Protein AF-A0A256HBD2-F1 (afdb_monomer_lite)

Sequence (92 aa):
MWLPDVAHQLTVWDRDDVDTRERLRIYNALYHDHVPPLREADLVAYHQPDDEVELGPAAEAVEPVISDRLASEIDDLLTAERTDTDVADPVD

Foldseek 3Di:
DALLVVLVVVQVVVDVDDDPVSSVVSSVCCVPPNVVVCVVVQQWDADVVRNDIDGGPCVVVCVVVVVVVVVVVVVVVVVVVVVVVVVPDDDD

Secondary structure (DSSP, 8-state):
-BHHHHHHHHHHHH-SS--HHHHHHHHHHIIIIIHHHHHHTTSEEEETTTTEEEE-TTHHHHHHHHHHHHHHHHHHHHHHHHHHHTT-----

Structure (mmCIF, N/CA/C/O backbone):
data_AF-A0A256HBD2-F1
#
_entry.id   AF-A0A256HBD2-F1
#
loop_
_atom_site.group_PDB
_atom_site.id
_atom_site.type_symbol
_atom_site.label_atom_id
_atom_site.label_alt_id
_atom_site.label_comp_id
_atom_site.label_asym_id
_atom_site.label_entity_id
_atom_site.label_seq_id
_atom_site.pdbx_PDB_ins_code
_atom_site.Cartn_x
_atom_site.Cartn_y
_atom_site.Cartn_z
_atom_site.occupancy
_atom_site.B_iso_or_equiv
_atom_site.auth_seq_id
_atom_site.auth_comp_id
_atom_site.auth_asym_id
_atom_site.auth_atom_id
_atom_site.pdbx_PDB_model_num
ATOM 1 N N . MET A 1 1 ? 4.569 3.281 8.693 1.00 78.62 1 MET A N 1
ATOM 2 C CA . MET A 1 1 ? 5.267 3.902 7.523 1.00 78.62 1 MET A CA 1
ATOM 3 C C . MET A 1 1 ? 4.365 5.003 6.986 1.00 78.62 1 MET A C 1
ATOM 5 O O . MET A 1 1 ? 3.160 4.792 6.979 1.00 78.62 1 MET A O 1
ATOM 9 N N . TRP A 1 2 ? 4.875 6.165 6.564 1.00 87.56 2 TRP A N 1
ATOM 10 C CA . TRP A 1 2 ? 3.999 7.275 6.153 1.00 87.56 2 TRP A CA 1
ATOM 11 C C . TRP A 1 2 ? 3.575 7.181 4.681 1.00 87.56 2 TRP A C 1
ATOM 13 O O . TRP A 1 2 ? 4.373 6.830 3.810 1.00 87.56 2 TRP A O 1
ATOM 23 N N . LEU A 1 3 ? 2.323 7.533 4.381 1.00 84.00 3 LEU A N 1
ATOM 24 C CA . LEU A 1 3 ? 1.758 7.479 3.028 1.00 84.00 3 LEU A CA 1
ATOM 25 C C . LEU A 1 3 ? 2.532 8.331 1.993 1.00 84.00 3 LEU A C 1
ATOM 27 O O . LEU A 1 3 ? 2.723 7.862 0.867 1.00 84.00 3 LEU A O 1
ATOM 31 N N . PRO A 1 4 ? 3.044 9.537 2.325 1.00 83.56 4 PRO A N 1
ATOM 32 C CA . PRO A 1 4 ? 3.916 10.294 1.426 1.00 83.56 4 PRO A CA 1
ATOM 33 C C . PRO A 1 4 ? 5.227 9.576 1.084 1.00 83.56 4 PRO A C 1
ATOM 35 O O . PRO A 1 4 ? 5.711 9.707 -0.042 1.00 83.56 4 PRO A O 1
ATOM 38 N N . ASP A 1 5 ? 5.784 8.800 2.017 1.00 83.38 5 ASP A N 1
ATOM 39 C CA . ASP A 1 5 ? 7.008 8.029 1.780 1.00 83.38 5 ASP A CA 1
ATOM 40 C C . ASP A 1 5 ? 6.732 6.859 0.834 1.00 83.38 5 ASP A C 1
ATOM 42 O O . ASP A 1 5 ? 7.515 6.612 -0.084 1.00 83.38 5 ASP A O 1
ATOM 46 N N . VAL A 1 6 ? 5.578 6.196 0.987 1.00 80.56 6 VAL A N 1
ATOM 47 C CA . VAL A 1 6 ? 5.104 5.169 0.044 1.00 80.56 6 VAL A CA 1
ATOM 48 C C . VAL A 1 6 ? 4.929 5.772 -1.351 1.00 80.56 6 VAL A C 1
ATOM 50 O O . VAL A 1 6 ? 5.442 5.231 -2.330 1.00 80.56 6 VAL A O 1
ATOM 53 N N . ALA A 1 7 ? 4.276 6.934 -1.455 1.00 81.44 7 ALA A N 1
ATOM 54 C CA . ALA A 1 7 ? 4.111 7.634 -2.728 1.00 81.44 7 ALA A CA 1
ATOM 55 C C . ALA A 1 7 ? 5.460 7.993 -3.373 1.00 81.44 7 ALA A C 1
ATOM 57 O O . ALA A 1 7 ? 5.616 7.901 -4.591 1.00 81.44 7 ALA A O 1
ATOM 58 N N . HIS A 1 8 ? 6.447 8.385 -2.564 1.00 80.88 8 HIS A N 1
ATOM 59 C CA . HIS A 1 8 ? 7.788 8.672 -3.051 1.00 80.88 8 HIS A CA 1
ATOM 60 C C . HIS A 1 8 ? 8.513 7.414 -3.552 1.00 80.88 8 H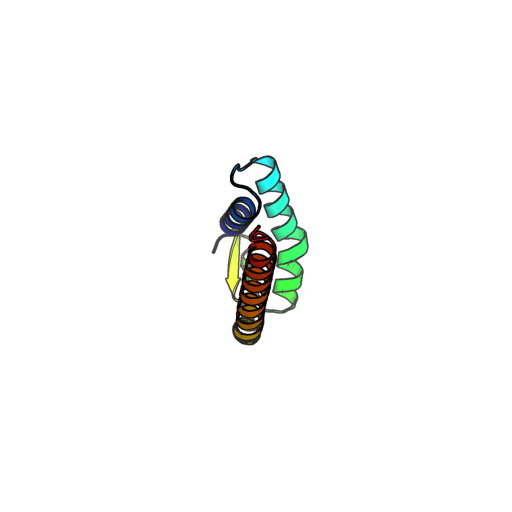IS A C 1
ATOM 62 O O . HIS A 1 8 ? 9.097 7.453 -4.635 1.00 80.88 8 HIS A O 1
ATOM 68 N N . GLN A 1 9 ? 8.442 6.292 -2.835 1.00 80.19 9 GLN A N 1
ATOM 69 C CA . GLN A 1 9 ? 9.047 5.037 -3.299 1.00 80.19 9 GLN A CA 1
ATOM 70 C C . GLN A 1 9 ? 8.440 4.567 -4.624 1.00 80.19 9 GLN A C 1
ATOM 72 O O . GLN A 1 9 ? 9.180 4.215 -5.540 1.00 80.19 9 GLN A O 1
ATOM 77 N N . LEU A 1 10 ? 7.116 4.667 -4.775 1.00 79.56 10 LEU A N 1
ATOM 78 C CA . LEU A 1 10 ? 6.447 4.333 -6.035 1.00 79.56 10 LEU A CA 1
ATOM 79 C C . LEU A 1 10 ? 6.893 5.233 -7.196 1.00 79.56 10 LEU A C 1
ATOM 81 O O . LEU A 1 10 ? 7.073 4.736 -8.302 1.00 79.56 10 LEU A O 1
ATOM 85 N N . THR A 1 11 ? 7.132 6.532 -6.962 1.00 76.19 11 THR A N 1
ATOM 86 C CA . THR A 1 11 ? 7.691 7.400 -8.019 1.00 76.19 11 THR A CA 1
ATOM 87 C C . THR A 1 11 ? 9.091 6.983 -8.455 1.00 76.19 11 THR A C 1
ATOM 89 O O . THR A 1 11 ? 9.386 7.049 -9.642 1.00 76.19 11 THR A O 1
ATOM 92 N N . VAL A 1 12 ? 9.935 6.543 -7.514 1.00 76.25 12 VAL A N 1
ATOM 93 C CA . VAL A 1 12 ? 11.308 6.100 -7.807 1.00 76.25 12 VAL A CA 1
ATOM 94 C C . VAL A 1 12 ? 11.306 4.804 -8.618 1.00 76.25 12 VAL A C 1
ATOM 96 O O . VAL A 1 12 ? 12.157 4.623 -9.481 1.00 76.25 12 VAL A O 1
ATOM 99 N N . TRP A 1 13 ? 10.349 3.908 -8.367 1.00 69.44 13 TRP A N 1
ATOM 100 C CA . TRP A 1 13 ? 10.204 2.677 -9.148 1.00 69.44 13 TRP A CA 1
ATOM 101 C C . TRP A 1 13 ? 9.672 2.909 -10.566 1.00 69.44 13 TRP A C 1
ATOM 103 O O . TRP A 1 13 ? 9.968 2.106 -11.445 1.00 69.44 13 TRP A O 1
ATOM 113 N N . ASP A 1 14 ? 8.918 3.988 -10.803 1.00 66.19 14 ASP A N 1
ATOM 114 C CA . ASP A 1 14 ? 8.389 4.313 -12.133 1.00 66.19 14 ASP A CA 1
ATOM 115 C C . ASP A 1 14 ? 9.417 5.052 -13.010 1.00 66.19 14 ASP A C 1
ATOM 117 O O . ASP A 1 14 ? 9.540 4.747 -14.199 1.00 66.19 14 ASP A O 1
ATOM 121 N N . ARG A 1 15 ? 10.174 6.018 -12.453 1.00 67.50 15 ARG A N 1
ATOM 122 C CA . ARG A 1 15 ? 11.188 6.808 -13.186 1.00 67.50 15 ARG A CA 1
ATOM 123 C C . ARG A 1 15 ? 12.310 7.340 -12.286 1.00 67.50 15 ARG A C 1
ATOM 125 O O . ARG A 1 15 ? 12.081 7.709 -11.140 1.00 67.50 15 ARG A O 1
ATOM 132 N N . ASP A 1 16 ? 13.497 7.521 -12.874 1.00 63.41 16 ASP A N 1
ATOM 133 C CA . ASP A 1 16 ? 14.659 8.147 -12.216 1.00 63.41 16 ASP A CA 1
ATOM 134 C C . ASP A 1 16 ? 14.476 9.650 -11.901 1.00 63.41 16 ASP A C 1
ATOM 136 O O . ASP A 1 16 ? 15.197 10.195 -11.065 1.00 63.41 16 ASP A O 1
ATOM 140 N N . ASP A 1 17 ? 13.526 10.338 -12.552 1.00 64.94 17 ASP A N 1
ATOM 141 C CA . ASP A 1 17 ? 13.317 11.787 -12.411 1.00 64.94 17 ASP A CA 1
ATOM 142 C C . ASP A 1 17 ? 11.934 12.096 -11.811 1.00 64.94 17 ASP A C 1
ATOM 144 O O . ASP A 1 17 ? 10.886 11.762 -12.375 1.00 64.94 17 ASP A O 1
ATOM 148 N N . VAL A 1 18 ? 11.923 12.719 -10.630 1.00 62.59 18 VAL A N 1
ATOM 149 C CA . VAL A 1 18 ? 10.724 12.859 -9.790 1.00 62.59 18 VAL A CA 1
ATOM 150 C C . VAL A 1 18 ? 10.025 14.195 -10.068 1.00 62.59 18 VAL A C 1
ATOM 152 O O . VAL A 1 18 ? 10.342 15.217 -9.452 1.00 62.59 18 VAL A O 1
ATOM 155 N N . ASP A 1 19 ? 9.014 14.207 -10.946 1.00 78.31 19 ASP A N 1
ATOM 156 C CA . ASP A 1 19 ? 8.100 15.357 -11.045 1.00 78.31 19 ASP A CA 1
ATOM 157 C C . ASP A 1 19 ? 7.214 15.425 -9.788 1.00 78.31 19 ASP A C 1
ATOM 159 O O . ASP A 1 19 ? 6.490 14.491 -9.434 1.00 78.31 19 ASP A O 1
ATOM 163 N N . THR A 1 20 ? 7.227 16.579 -9.118 1.00 79.19 20 THR A N 1
ATOM 164 C CA . THR A 1 20 ? 6.400 16.840 -7.930 1.00 79.19 20 THR A CA 1
ATOM 165 C C . THR A 1 20 ? 4.907 16.660 -8.221 1.00 79.19 20 THR A C 1
ATOM 167 O O . THR A 1 20 ? 4.157 16.255 -7.329 1.00 79.19 20 THR A O 1
ATOM 170 N N . ARG A 1 21 ? 4.458 16.921 -9.459 1.00 83.25 21 ARG A N 1
ATOM 171 C CA . ARG A 1 21 ? 3.058 16.681 -9.849 1.00 83.25 21 ARG A CA 1
ATOM 172 C C . ARG A 1 21 ? 2.719 15.197 -9.917 1.00 83.25 21 ARG A C 1
ATOM 174 O O . ARG A 1 21 ? 1.626 14.824 -9.502 1.00 83.25 21 ARG A O 1
ATOM 181 N N . GLU A 1 22 ? 3.636 14.373 -10.408 1.00 81.50 22 GLU A N 1
ATOM 182 C CA . GLU A 1 22 ? 3.445 12.924 -10.501 1.00 81.50 22 GLU A CA 1
ATOM 183 C C . GLU A 1 22 ? 3.366 12.304 -9.102 1.00 81.50 22 GLU A C 1
ATOM 185 O O . GLU A 1 22 ? 2.430 11.566 -8.796 1.00 81.50 22 GLU A O 1
ATOM 190 N N . ARG A 1 23 ? 4.257 12.723 -8.194 1.00 81.62 23 ARG A N 1
ATOM 191 C CA . ARG A 1 23 ? 4.218 12.296 -6.787 1.00 81.62 23 ARG A CA 1
ATOM 192 C C . ARG A 1 23 ? 2.891 12.636 -6.109 1.00 81.62 23 ARG A C 1
ATOM 194 O O . ARG A 1 23 ? 2.342 11.816 -5.379 1.00 81.62 23 ARG A O 1
ATOM 201 N N . LEU A 1 24 ? 2.349 13.827 -6.372 1.00 85.25 24 LEU A N 1
ATOM 202 C CA . LEU A 1 24 ? 1.048 14.232 -5.838 1.00 85.25 24 LEU A CA 1
ATOM 203 C C . LEU A 1 24 ? -0.110 13.416 -6.434 1.00 85.25 24 LEU A C 1
ATOM 205 O O . LEU A 1 24 ? -1.082 13.138 -5.730 1.00 85.25 24 LEU A O 1
ATOM 209 N N . ARG A 1 25 ? -0.029 13.025 -7.712 1.00 86.81 25 ARG A N 1
ATOM 210 C CA . ARG A 1 25 ? -1.024 12.131 -8.328 1.00 86.81 25 ARG A CA 1
ATOM 211 C C . ARG A 1 25 ? -1.009 10.757 -7.673 1.00 86.81 25 ARG A C 1
ATOM 213 O O . ARG A 1 25 ? -2.070 10.281 -7.288 1.00 86.81 25 ARG A O 1
ATOM 220 N N . ILE A 1 26 ? 0.174 10.170 -7.497 1.00 85.75 26 ILE A N 1
ATOM 221 C CA . ILE A 1 26 ? 0.333 8.863 -6.846 1.00 85.75 26 ILE A CA 1
ATOM 222 C C . ILE A 1 26 ? -0.164 8.915 -5.404 1.00 85.75 26 ILE A C 1
ATOM 224 O O . ILE A 1 26 ? -0.918 8.041 -4.996 1.00 85.75 26 ILE A O 1
ATOM 228 N N . TYR A 1 27 ? 0.174 9.964 -4.651 1.00 87.06 27 TYR A N 1
ATOM 229 C CA . TYR A 1 27 ? -0.353 10.148 -3.298 1.00 87.06 27 TYR A CA 1
ATOM 230 C C . TYR A 1 27 ? -1.892 10.187 -3.274 1.00 87.06 27 TYR A C 1
ATOM 232 O O . TYR A 1 27 ? -2.509 9.499 -2.466 1.00 87.06 27 TYR A O 1
ATOM 240 N N . ASN A 1 28 ? -2.525 10.939 -4.185 1.00 87.56 28 ASN A N 1
ATOM 241 C CA . ASN A 1 28 ? -3.988 10.989 -4.260 1.00 87.56 28 ASN A CA 1
ATOM 242 C C . ASN A 1 28 ? -4.598 9.633 -4.632 1.00 87.56 28 ASN A C 1
ATOM 244 O O . ASN A 1 28 ? -5.582 9.238 -4.017 1.00 87.56 28 ASN A O 1
ATOM 248 N N . ALA A 1 29 ? -4.016 8.919 -5.599 1.00 88.69 29 ALA A N 1
ATOM 249 C CA . ALA A 1 29 ? -4.477 7.584 -5.980 1.00 88.69 29 ALA A CA 1
ATOM 250 C C . ALA A 1 29 ? -4.327 6.590 -4.818 1.00 88.69 29 ALA A C 1
ATOM 252 O O . ALA A 1 29 ? -5.246 5.838 -4.511 1.00 88.69 29 ALA A O 1
ATOM 253 N N . LEU A 1 30 ? -3.203 6.631 -4.097 1.00 87.06 30 LEU A N 1
ATOM 254 C CA . LEU A 1 30 ? -3.012 5.823 -2.896 1.00 87.06 30 LEU A CA 1
ATOM 255 C C . LEU A 1 30 ? -4.104 6.095 -1.863 1.00 87.06 30 LEU A C 1
ATOM 257 O O . LEU A 1 30 ? -4.752 5.160 -1.397 1.00 87.06 30 LEU A O 1
ATOM 261 N N . TYR A 1 31 ? -4.336 7.364 -1.542 1.00 88.12 31 TYR A N 1
ATOM 262 C CA . TYR A 1 31 ? -5.303 7.761 -0.527 1.00 88.12 31 TYR A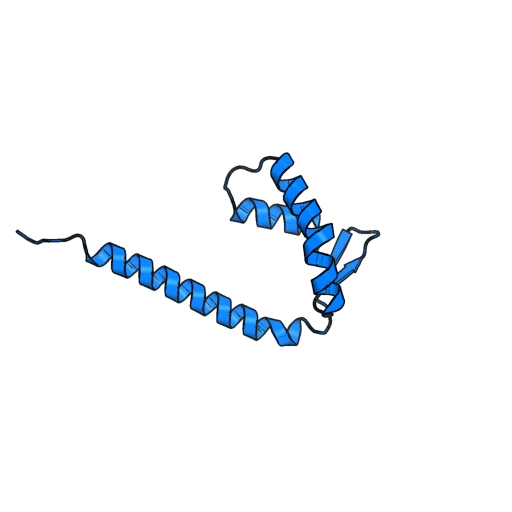 CA 1
ATOM 263 C C . TYR A 1 31 ? -6.755 7.434 -0.918 1.00 88.12 31 TYR A C 1
ATOM 265 O O . TYR A 1 31 ? -7.527 6.963 -0.082 1.00 88.12 31 TYR A O 1
ATOM 273 N N . HIS A 1 32 ? -7.141 7.677 -2.173 1.00 88.00 32 HIS A N 1
ATOM 274 C CA . HIS A 1 32 ? -8.531 7.546 -2.616 1.00 88.00 32 HIS A CA 1
ATOM 275 C C . HIS A 1 32 ? -8.888 6.167 -3.166 1.00 88.00 32 HIS A C 1
ATOM 277 O O . HIS A 1 32 ? -10.007 5.709 -2.937 1.00 88.00 32 HIS A O 1
ATOM 283 N N . ASP A 1 33 ? -7.960 5.508 -3.856 1.00 90.25 33 ASP A N 1
ATOM 284 C CA . ASP A 1 33 ? -8.270 4.323 -4.656 1.00 90.25 33 ASP A CA 1
ATOM 285 C C . ASP A 1 33 ? -7.690 3.041 -4.047 1.00 90.25 33 ASP A C 1
ATOM 287 O O . ASP A 1 33 ? -8.290 1.975 -4.179 1.00 90.25 33 ASP A O 1
ATOM 291 N N . HIS A 1 34 ? -6.545 3.120 -3.358 1.00 87.56 34 HIS A N 1
ATOM 292 C CA . HIS A 1 34 ? -5.816 1.925 -2.912 1.00 87.56 34 HIS A CA 1
ATOM 293 C C . HIS A 1 34 ? -5.907 1.656 -1.407 1.00 87.56 34 HIS A C 1
ATOM 295 O O . HIS A 1 34 ? -6.134 0.516 -1.004 1.00 87.56 34 HIS A O 1
ATOM 301 N N . VAL A 1 35 ? -5.785 2.676 -0.556 1.00 90.62 35 VAL A N 1
ATOM 302 C CA . VAL A 1 35 ? -5.897 2.514 0.903 1.00 90.62 35 VAL A CA 1
ATOM 303 C C . VAL A 1 35 ? -7.291 2.029 1.329 1.00 90.62 35 VAL A C 1
ATOM 305 O O . VAL A 1 35 ? -7.353 1.112 2.151 1.00 90.62 35 VAL A O 1
ATOM 308 N N . PRO A 1 36 ? -8.416 2.550 0.794 1.00 92.62 36 PRO A N 1
ATOM 309 C CA . PRO A 1 36 ? -9.741 2.106 1.220 1.00 92.62 36 PRO A CA 1
ATOM 310 C C . PRO A 1 36 ? -9.999 0.598 1.049 1.00 92.62 36 PRO A C 1
ATOM 312 O O . PRO A 1 36 ? -10.359 -0.024 2.050 1.00 92.62 36 PRO A O 1
ATOM 315 N N . PRO A 1 37 ? -9.768 -0.031 -0.124 1.00 92.69 37 PRO A N 1
ATOM 316 C CA . PRO A 1 37 ? -9.997 -1.469 -0.276 1.00 92.69 37 PRO A CA 1
ATOM 317 C C . PRO A 1 37 ? -9.010 -2.324 0.531 1.00 92.69 37 PRO A C 1
ATOM 319 O O . PRO A 1 37 ? -9.400 -3.362 1.061 1.00 92.69 37 PRO A O 1
ATOM 322 N N . LEU A 1 38 ? -7.751 -1.893 0.688 1.00 90.19 38 LEU A N 1
ATOM 323 C CA . LEU A 1 38 ? -6.782 -2.605 1.533 1.00 90.19 38 LEU A CA 1
ATOM 324 C C . LEU A 1 38 ? -7.198 -2.585 3.010 1.00 90.19 38 LEU A C 1
ATOM 326 O O . LEU A 1 38 ? -7.018 -3.574 3.722 1.00 90.19 38 LEU A O 1
ATOM 330 N N . ARG A 1 39 ? -7.786 -1.475 3.465 1.00 92.00 39 ARG A N 1
ATOM 331 C CA . ARG A 1 39 ? -8.343 -1.349 4.815 1.00 92.00 39 ARG A CA 1
ATOM 332 C C . ARG A 1 39 ? -9.598 -2.201 4.988 1.00 92.00 39 ARG A C 1
ATOM 334 O O . ARG A 1 39 ? -9.768 -2.817 6.030 1.00 92.00 39 ARG A O 1
ATOM 341 N N . GLU A 1 40 ? -10.476 -2.247 3.986 1.00 91.88 40 GLU A N 1
ATOM 342 C CA . GLU A 1 40 ? -11.670 -3.108 4.004 1.00 91.88 40 GLU A CA 1
ATOM 343 C C . GLU A 1 40 ? -11.325 -4.601 4.078 1.00 91.88 40 GLU A C 1
ATOM 345 O O . GLU A 1 40 ? -12.094 -5.376 4.641 1.00 91.88 40 GLU A O 1
ATOM 350 N N . ALA A 1 41 ? -10.167 -4.995 3.546 1.00 92.31 41 ALA A N 1
ATOM 351 C CA . ALA A 1 41 ? -9.646 -6.356 3.614 1.00 92.31 41 ALA A CA 1
ATOM 352 C C . ALA A 1 41 ? -8.800 -6.649 4.874 1.00 92.31 41 ALA A C 1
ATOM 354 O O . ALA A 1 41 ? -8.184 -7.711 4.943 1.00 92.31 41 ALA A O 1
ATOM 355 N N . ASP A 1 42 ? -8.725 -5.723 5.840 1.00 91.88 42 ASP A N 1
ATOM 356 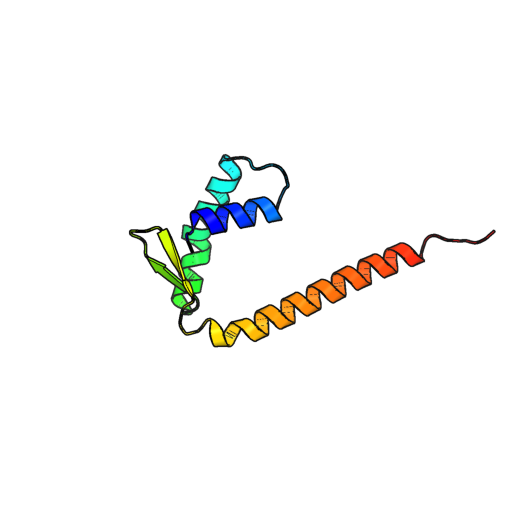C CA . ASP A 1 42 ? -7.872 -5.811 7.041 1.00 91.88 42 ASP A CA 1
ATOM 357 C C . ASP A 1 42 ? -6.372 -6.035 6.738 1.00 91.88 42 ASP A C 1
ATOM 359 O O . ASP A 1 42 ? -5.614 -6.541 7.573 1.00 91.88 42 ASP A O 1
ATOM 363 N N . LEU A 1 43 ? -5.922 -5.645 5.539 1.00 91.44 43 LEU A N 1
ATOM 364 C CA . LEU A 1 43 ? -4.521 -5.745 5.116 1.00 91.44 43 LEU A CA 1
ATOM 365 C C . LEU A 1 43 ? -3.695 -4.555 5.595 1.00 91.44 43 LEU A C 1
ATOM 367 O O . LEU A 1 43 ? -2.498 -4.698 5.833 1.00 91.44 43 LEU A O 1
ATOM 371 N N . VAL A 1 44 ? -4.321 -3.387 5.753 1.00 91.88 44 VAL A N 1
ATOM 372 C CA . VAL A 1 44 ? -3.672 -2.182 6.281 1.00 91.88 44 VAL A CA 1
ATOM 373 C C . VAL A 1 44 ? -4.558 -1.471 7.298 1.00 91.88 44 VAL A C 1
ATOM 375 O O . VAL A 1 44 ? -5.780 -1.418 7.152 1.00 91.88 44 VAL A O 1
ATOM 378 N N . ALA A 1 45 ? -3.932 -0.866 8.299 1.00 91.31 45 ALA A N 1
ATOM 379 C CA . ALA A 1 45 ? -4.542 0.132 9.161 1.00 91.31 45 ALA A CA 1
ATOM 380 C C . ALA A 1 45 ? -4.057 1.518 8.722 1.00 91.31 45 ALA A C 1
ATOM 382 O O . ALA A 1 45 ? -2.859 1.746 8.577 1.00 91.31 45 ALA A O 1
ATOM 383 N N . TYR A 1 46 ? -4.994 2.437 8.482 1.00 88.88 46 TYR A N 1
ATOM 384 C CA . TYR A 1 46 ? -4.677 3.809 8.093 1.00 88.88 46 TYR A CA 1
ATOM 385 C C . TYR A 1 46 ? -5.070 4.792 9.198 1.00 88.88 46 TYR A C 1
ATOM 387 O O . TYR A 1 46 ? -6.246 4.902 9.565 1.00 88.88 46 TYR A O 1
ATOM 395 N N . HIS A 1 47 ? -4.077 5.518 9.703 1.00 87.44 47 HIS A N 1
ATOM 396 C CA . HIS A 1 47 ? -4.199 6.543 10.729 1.00 87.44 47 HIS A CA 1
ATOM 397 C C . HIS A 1 47 ? -4.210 7.927 10.077 1.00 87.44 47 HIS A C 1
ATOM 399 O O . HIS A 1 47 ? -3.190 8.598 9.954 1.00 87.44 47 HIS A O 1
ATOM 405 N N . GLN A 1 48 ? -5.407 8.363 9.684 1.00 81.62 48 GLN A N 1
ATOM 406 C CA . GLN A 1 48 ? -5.638 9.636 8.994 1.00 81.62 48 GLN A CA 1
ATOM 407 C C . GLN A 1 48 ? -5.034 10.890 9.668 1.00 81.62 48 GLN A C 1
ATOM 409 O O . GLN A 1 48 ? -4.595 11.772 8.936 1.00 81.62 48 GLN A O 1
ATOM 414 N N . PRO A 1 49 ? -4.997 11.029 11.011 1.00 83.00 49 PRO A N 1
ATOM 415 C CA . PRO A 1 49 ? -4.405 12.213 11.643 1.00 83.00 49 PRO A CA 1
ATOM 416 C C . PRO A 1 49 ? -2.912 12.396 11.349 1.00 83.00 49 PRO A C 1
ATOM 418 O O . PRO A 1 49 ? -2.453 13.533 11.274 1.00 83.00 49 PRO A O 1
ATOM 421 N N . ASP A 1 50 ? -2.189 11.289 11.168 1.00 83.69 50 ASP A N 1
ATOM 422 C CA . ASP A 1 50 ? -0.728 11.254 11.060 1.00 83.69 50 ASP A CA 1
ATOM 423 C C . ASP A 1 50 ? -0.251 10.757 9.681 1.00 83.69 50 ASP A C 1
ATOM 425 O O . ASP A 1 50 ? 0.946 10.598 9.455 1.00 83.69 50 ASP A O 1
ATOM 429 N N . ASP A 1 51 ? -1.182 10.507 8.750 1.00 85.19 51 ASP A N 1
ATOM 430 C CA . ASP A 1 51 ? -0.922 9.905 7.434 1.00 85.19 51 ASP A CA 1
ATOM 431 C C . ASP A 1 51 ? -0.127 8.589 7.499 1.00 85.19 51 ASP A C 1
ATOM 433 O O . ASP A 1 51 ? 0.593 8.205 6.570 1.00 85.19 51 ASP A O 1
ATOM 437 N N . GLU A 1 52 ? -0.277 7.867 8.605 1.00 89.81 52 GLU A N 1
ATOM 438 C CA . GLU A 1 52 ? 0.453 6.637 8.854 1.00 89.81 52 GLU A CA 1
ATOM 439 C C . GLU A 1 52 ? -0.319 5.415 8.354 1.00 89.81 52 GLU A C 1
ATOM 441 O O . GLU A 1 52 ? -1.524 5.267 8.568 1.00 89.81 52 GLU A O 1
ATOM 446 N N . VAL A 1 53 ? 0.404 4.529 7.673 1.00 88.38 53 VAL A N 1
ATOM 447 C CA . VAL A 1 53 ? -0.061 3.215 7.241 1.00 88.38 53 VAL A CA 1
ATOM 448 C C . VAL A 1 53 ? 0.720 2.148 8.001 1.00 88.38 53 VAL A C 1
ATOM 450 O O . VAL A 1 53 ? 1.960 2.130 7.998 1.00 88.38 53 VAL A O 1
ATOM 453 N N . GLU A 1 54 ? -0.020 1.237 8.617 1.00 91.38 54 GLU A N 1
ATOM 454 C CA . GLU A 1 54 ? 0.492 0.046 9.285 1.00 91.38 54 GLU A CA 1
ATOM 455 C C . GLU A 1 54 ? -0.092 -1.213 8.643 1.00 91.38 54 GLU A C 1
ATOM 457 O O . GLU A 1 54 ? -1.150 -1.172 8.012 1.00 91.38 54 GLU A O 1
ATOM 462 N N . LEU A 1 55 ? 0.595 -2.346 8.798 1.00 90.81 55 LEU A N 1
ATOM 463 C CA . LEU A 1 55 ? 0.061 -3.628 8.350 1.00 90.81 55 LEU A CA 1
ATOM 464 C C . LEU A 1 55 ? -1.083 -4.056 9.267 1.00 90.81 55 LEU A C 1
ATOM 466 O O . LEU A 1 55 ? -0.981 -4.005 10.492 1.00 90.81 55 LEU A O 1
ATOM 470 N N . GLY A 1 56 ? -2.177 -4.479 8.649 1.00 91.00 56 GLY A N 1
ATOM 471 C CA . GLY A 1 56 ? -3.318 -5.043 9.345 1.00 91.00 56 GLY A CA 1
ATOM 472 C C . GLY A 1 56 ? -3.113 -6.527 9.675 1.00 91.00 56 GLY A C 1
ATOM 473 O O . GLY A 1 56 ? -2.191 -7.171 9.171 1.00 91.00 56 GLY A O 1
ATOM 474 N N . PRO A 1 57 ? -3.987 -7.107 10.508 1.00 89.94 57 PRO A N 1
ATOM 475 C CA . PRO A 1 57 ? -3.864 -8.490 10.966 1.00 89.94 57 PRO A CA 1
ATOM 476 C C . PRO A 1 57 ? -3.992 -9.526 9.840 1.00 89.94 57 PRO A C 1
ATOM 478 O O . PRO A 1 57 ? -3.512 -10.646 9.995 1.00 89.94 57 PRO A O 1
ATOM 481 N N . ALA A 1 58 ? -4.619 -9.183 8.708 1.00 89.31 58 ALA A N 1
ATOM 482 C CA . ALA A 1 58 ? -4.710 -10.084 7.560 1.00 89.31 58 ALA A CA 1
ATOM 483 C C . ALA A 1 58 ? -3.446 -10.069 6.679 1.00 89.31 58 ALA A C 1
ATOM 485 O O . ALA A 1 58 ? -3.307 -10.930 5.811 1.00 89.31 58 ALA A O 1
ATOM 486 N N . ALA A 1 59 ? -2.514 -9.129 6.893 1.00 89.12 59 ALA A N 1
ATOM 487 C CA . ALA A 1 59 ? -1.319 -8.986 6.062 1.00 89.12 59 ALA A CA 1
ATOM 488 C C . ALA A 1 59 ? -0.403 -10.219 6.122 1.00 89.12 59 ALA A C 1
ATOM 490 O O . ALA A 1 59 ? 0.059 -10.683 5.082 1.00 89.12 59 ALA A O 1
ATOM 491 N N . GLU A 1 60 ? -0.208 -10.795 7.311 1.00 89.25 60 GLU A N 1
ATOM 492 C CA . GLU A 1 60 ? 0.665 -11.963 7.526 1.00 89.25 60 GLU A CA 1
ATOM 493 C C . GLU A 1 60 ? 0.196 -13.194 6.730 1.00 89.25 60 GLU A C 1
ATOM 495 O O . GLU A 1 60 ? 0.997 -14.002 6.268 1.00 89.25 60 GLU A O 1
ATOM 500 N N . ALA A 1 61 ? -1.114 -13.321 6.498 1.00 89.00 61 ALA A N 1
ATOM 501 C CA . ALA A 1 61 ? -1.670 -14.417 5.709 1.00 89.00 61 ALA A CA 1
ATOM 502 C C . ALA A 1 61 ? -1.429 -14.256 4.196 1.00 89.00 61 ALA A C 1
ATOM 504 O O . ALA A 1 61 ? -1.452 -15.244 3.460 1.00 89.00 61 ALA A O 1
ATOM 505 N N . VAL A 1 62 ? -1.227 -13.023 3.724 1.00 88.44 62 VAL A N 1
ATOM 506 C CA . VAL A 1 62 ? -1.106 -12.690 2.296 1.00 88.44 62 VAL A CA 1
ATOM 507 C C . VAL A 1 62 ? 0.351 -12.474 1.881 1.00 88.44 62 VAL A C 1
ATOM 509 O O . VAL A 1 62 ? 0.704 -12.755 0.735 1.00 88.44 62 VAL A O 1
ATOM 512 N N . GLU A 1 63 ? 1.212 -12.059 2.811 1.00 89.69 63 GLU A N 1
ATOM 513 C CA . GLU A 1 63 ? 2.656 -11.889 2.615 1.00 89.69 63 GLU A CA 1
ATOM 514 C C . GLU A 1 63 ? 3.342 -13.055 1.873 1.00 89.69 63 GLU A C 1
ATOM 516 O O . GLU A 1 63 ? 4.028 -12.776 0.884 1.00 89.69 63 GLU A O 1
ATOM 521 N N . PRO A 1 64 ? 3.159 -14.341 2.249 1.00 90.56 64 PRO A N 1
ATOM 522 C CA . PRO A 1 64 ? 3.824 -15.436 1.543 1.00 90.56 64 PRO A CA 1
ATOM 523 C C . PRO A 1 64 ? 3.353 -15.552 0.090 1.00 90.56 64 PRO A C 1
ATOM 525 O O . PRO A 1 64 ? 4.165 -15.738 -0.808 1.00 90.56 64 PRO A O 1
ATOM 528 N N . VAL A 1 65 ? 2.056 -15.355 -0.167 1.00 90.88 65 VAL A N 1
ATOM 529 C CA . VAL A 1 65 ? 1.490 -15.438 -1.522 1.00 90.88 65 VAL A CA 1
ATOM 530 C C . VAL A 1 65 ? 2.036 -14.324 -2.415 1.00 90.88 65 VAL A C 1
ATOM 532 O O . VAL A 1 65 ? 2.383 -14.575 -3.568 1.00 90.88 65 VAL A O 1
ATOM 535 N N . ILE A 1 66 ? 2.129 -13.098 -1.891 1.00 88.81 66 ILE A N 1
ATOM 536 C CA . ILE A 1 66 ? 2.703 -11.959 -2.623 1.00 88.81 66 ILE A CA 1
ATOM 537 C C . ILE A 1 66 ? 4.198 -12.182 -2.875 1.00 88.81 66 ILE A C 1
ATOM 539 O O . ILE A 1 66 ? 4.668 -11.936 -3.985 1.00 88.81 66 ILE A O 1
ATOM 543 N N . SER A 1 67 ? 4.932 -12.670 -1.875 1.00 87.94 67 SER A N 1
ATOM 544 C CA . SER A 1 67 ? 6.377 -12.905 -1.975 1.00 87.94 67 SER A CA 1
ATOM 545 C C . SER A 1 67 ? 6.710 -13.988 -3.000 1.00 87.94 67 SER A C 1
ATOM 547 O O . SER A 1 67 ? 7.575 -13.784 -3.852 1.00 87.94 67 SER A O 1
ATOM 549 N N . ASP A 1 68 ? 5.977 -15.102 -2.975 1.00 90.44 68 ASP A N 1
ATOM 550 C CA . ASP A 1 68 ? 6.141 -16.198 -3.934 1.00 90.44 68 ASP A CA 1
ATOM 551 C C . ASP A 1 68 ? 5.807 -15.743 -5.362 1.00 90.44 68 ASP A C 1
ATOM 553 O O . ASP A 1 68 ? 6.526 -16.054 -6.315 1.00 90.44 68 ASP A O 1
ATOM 557 N N . ARG A 1 69 ? 4.733 -14.956 -5.517 1.00 89.88 69 A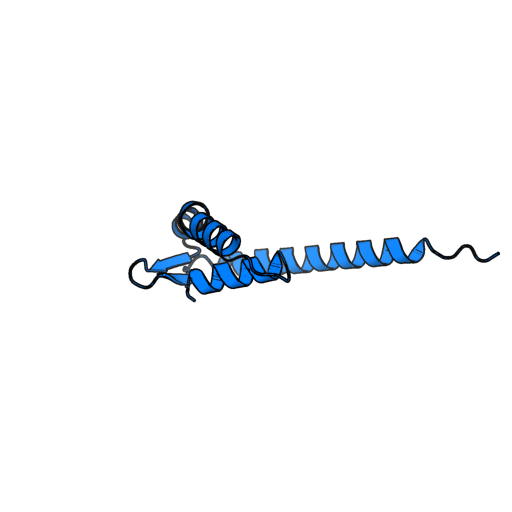RG A N 1
ATOM 558 C CA . ARG A 1 69 ? 4.341 -14.369 -6.804 1.00 89.88 69 ARG A CA 1
ATOM 559 C C . ARG A 1 69 ? 5.435 -13.452 -7.351 1.00 89.88 69 ARG A C 1
ATOM 561 O O . ARG A 1 69 ? 5.769 -13.570 -8.527 1.00 89.88 69 ARG A O 1
ATOM 568 N N . LEU A 1 70 ? 5.987 -12.574 -6.513 1.00 87.12 70 LEU A N 1
ATOM 569 C CA . LEU A 1 70 ? 7.059 -11.655 -6.895 1.00 87.12 70 LEU A CA 1
ATOM 570 C C . LEU A 1 70 ? 8.324 -12.412 -7.319 1.00 87.12 70 LEU A C 1
ATOM 572 O O . LEU A 1 70 ? 8.910 -12.086 -8.347 1.00 87.12 70 LEU A O 1
ATOM 576 N N . ALA A 1 71 ? 8.723 -13.437 -6.562 1.00 89.12 71 ALA A N 1
ATOM 577 C CA . ALA A 1 71 ? 9.872 -14.270 -6.910 1.00 89.12 71 ALA A CA 1
ATOM 578 C C . ALA A 1 71 ? 9.689 -14.940 -8.283 1.00 89.12 71 ALA A C 1
ATOM 580 O O . ALA A 1 71 ? 10.591 -14.890 -9.117 1.00 89.12 71 ALA A O 1
ATOM 581 N N . SER A 1 72 ? 8.495 -15.482 -8.549 1.00 89.69 72 SER A N 1
ATOM 582 C CA . SER A 1 72 ? 8.165 -16.072 -9.850 1.00 89.69 72 SER A CA 1
ATOM 583 C C . SER A 1 72 ? 8.217 -15.053 -10.991 1.00 89.69 72 SER A C 1
ATOM 585 O O . SER A 1 72 ? 8.738 -15.372 -12.053 1.00 89.69 72 SER A O 1
ATOM 587 N N . GLU A 1 73 ? 7.694 -13.838 -10.800 1.00 89.94 73 GLU A N 1
ATOM 588 C CA . GLU A 1 73 ? 7.741 -12.796 -11.838 1.00 89.94 73 GLU A CA 1
ATOM 589 C C . GLU A 1 73 ? 9.179 -12.363 -12.153 1.00 89.94 73 GLU A C 1
ATOM 591 O O . GLU A 1 73 ? 9.516 -12.138 -13.315 1.00 89.94 73 GLU A O 1
ATOM 596 N N . ILE A 1 74 ? 10.044 -12.286 -11.137 1.00 88.88 74 ILE A N 1
ATOM 597 C CA . ILE A 1 74 ? 11.471 -11.999 -11.326 1.00 88.88 74 ILE A CA 1
ATOM 598 C C . ILE A 1 74 ? 12.139 -13.114 -12.140 1.00 88.88 74 ILE A C 1
ATOM 600 O O . ILE A 1 74 ? 12.868 -12.819 -13.088 1.00 88.88 74 ILE A O 1
ATOM 604 N N . ASP A 1 75 ? 11.879 -14.380 -11.813 1.00 90.00 75 ASP A N 1
ATOM 605 C CA . ASP A 1 75 ? 12.430 -15.518 -12.556 1.00 90.00 75 ASP A CA 1
ATOM 606 C C . ASP A 1 75 ? 11.962 -15.533 -14.019 1.00 90.00 75 ASP A C 1
ATOM 608 O O . ASP A 1 75 ? 12.769 -15.783 -14.924 1.00 90.00 75 ASP A O 1
ATOM 612 N N . ASP A 1 76 ? 10.692 -15.208 -14.269 1.00 89.31 76 ASP A N 1
ATOM 613 C CA . ASP A 1 76 ? 10.133 -15.095 -15.619 1.00 89.31 76 ASP A CA 1
ATOM 614 C C . ASP A 1 76 ? 10.834 -13.986 -16.421 1.00 89.31 76 ASP A C 1
ATOM 616 O O . ASP A 1 76 ? 11.259 -14.213 -17.559 1.00 89.31 76 ASP A O 1
ATOM 620 N N . LEU A 1 77 ? 11.021 -12.805 -15.820 1.00 85.31 77 LEU A N 1
ATOM 621 C CA . LEU A 1 77 ? 11.717 -11.676 -16.448 1.00 85.31 77 LEU A CA 1
ATOM 622 C C . LEU A 1 7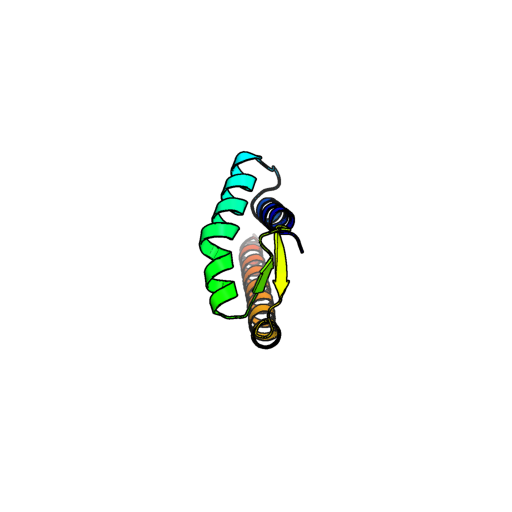7 ? 13.181 -12.009 -16.767 1.00 85.31 77 LEU A C 1
ATOM 624 O O . LEU A 1 77 ? 13.641 -11.771 -17.886 1.00 85.31 77 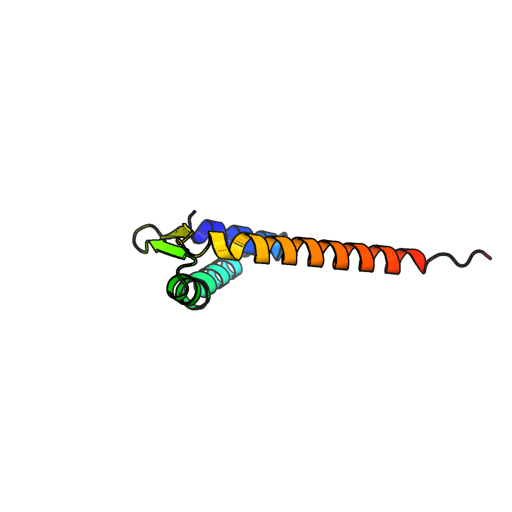LEU A O 1
ATOM 628 N N . LEU A 1 78 ? 13.900 -12.621 -15.823 1.00 86.00 78 LEU A N 1
ATOM 629 C CA . LEU A 1 78 ? 15.288 -13.049 -16.024 1.00 86.00 78 LEU A CA 1
ATOM 630 C C . LEU A 1 78 ? 15.408 -14.150 -17.086 1.00 86.00 78 LEU A C 1
ATOM 632 O O . LEU A 1 78 ? 16.427 -14.258 -17.771 1.00 86.00 78 LEU A O 1
ATOM 636 N N . THR A 1 79 ? 14.392 -15.002 -17.217 1.00 87.44 79 THR A N 1
ATOM 637 C CA . THR A 1 79 ? 14.349 -16.039 -18.256 1.00 87.44 79 THR A CA 1
ATOM 638 C C . THR A 1 79 ? 14.113 -15.430 -19.636 1.00 87.44 79 THR A C 1
ATOM 640 O O . THR A 1 79 ? 14.782 -15.822 -20.599 1.00 87.44 79 THR A O 1
ATOM 643 N N . ALA A 1 80 ? 13.219 -14.443 -19.736 1.00 84.25 80 ALA A N 1
ATOM 644 C CA . ALA A 1 80 ? 12.985 -13.702 -20.972 1.00 84.25 80 ALA A CA 1
ATOM 645 C C . ALA A 1 80 ? 14.264 -12.990 -21.455 1.00 84.25 80 ALA A C 1
ATOM 647 O O . ALA A 1 80 ? 14.665 -13.175 -22.603 1.00 84.25 80 ALA A O 1
ATOM 648 N N . GLU A 1 81 ? 14.975 -12.292 -20.563 1.00 78.12 81 GLU A N 1
ATOM 649 C CA . GLU A 1 81 ? 16.221 -11.577 -20.891 1.00 78.12 81 GLU A CA 1
ATOM 650 C C . GLU A 1 81 ? 17.336 -12.512 -21.404 1.00 78.12 81 GLU A C 1
ATOM 652 O O . GLU A 1 81 ? 18.049 -12.201 -22.366 1.00 78.12 81 GLU A O 1
ATOM 657 N N . ARG A 1 82 ? 17.471 -13.702 -20.804 1.00 77.75 82 ARG A N 1
ATOM 658 C CA . ARG A 1 82 ? 18.432 -14.720 -21.265 1.00 77.75 82 ARG A CA 1
ATOM 659 C C . ARG A 1 82 ? 18.087 -15.263 -22.646 1.00 77.75 82 ARG A C 1
ATOM 661 O O . ARG A 1 82 ? 18.989 -15.519 -23.436 1.00 77.75 82 ARG A O 1
ATOM 668 N N . THR A 1 83 ? 16.799 -15.418 -22.936 1.00 67.81 83 THR A N 1
ATOM 669 C CA . THR A 1 83 ? 16.329 -15.943 -24.223 1.00 67.81 83 THR A CA 1
ATOM 670 C C . THR A 1 83 ? 16.531 -14.926 -25.349 1.00 67.81 83 THR A C 1
ATOM 672 O O . THR A 1 83 ? 16.900 -15.318 -26.453 1.00 67.81 83 THR A O 1
ATOM 675 N N . ASP A 1 84 ? 16.385 -13.626 -25.071 1.00 60.00 84 ASP A N 1
ATOM 676 C CA . ASP A 1 84 ? 16.685 -12.559 -26.039 1.00 60.00 84 ASP A CA 1
ATOM 677 C C . ASP A 1 84 ? 18.192 -12.416 -26.331 1.00 60.00 84 ASP A C 1
ATOM 679 O O . ASP A 1 84 ? 18.579 -12.005 -27.426 1.00 60.00 84 ASP A O 1
ATOM 683 N N . THR A 1 85 ? 19.062 -12.803 -25.391 1.00 57.56 85 THR A N 1
ATOM 684 C CA . THR A 1 85 ? 20.526 -12.739 -25.566 1.00 57.56 85 THR A CA 1
ATOM 685 C C . THR A 1 85 ? 21.079 -13.899 -26.413 1.00 57.56 85 THR A C 1
ATOM 687 O O . THR A 1 85 ? 22.074 -13.724 -27.113 1.00 57.56 85 THR A O 1
ATOM 690 N N . ASP A 1 86 ? 20.423 -15.065 -26.418 1.00 55.47 86 ASP A N 1
ATOM 691 C CA . ASP A 1 86 ? 20.893 -16.285 -27.108 1.00 55.47 86 ASP A CA 1
ATOM 692 C C . ASP A 1 86 ? 20.590 -16.308 -28.628 1.00 55.47 86 ASP A C 1
ATOM 694 O O . ASP A 1 86 ? 20.973 -17.232 -29.343 1.00 55.47 86 ASP A O 1
ATOM 698 N N . VAL A 1 87 ? 19.901 -15.288 -29.161 1.00 56.34 87 VAL A N 1
ATOM 699 C CA . VAL A 1 87 ? 19.555 -15.182 -30.599 1.00 56.34 87 VAL A CA 1
ATOM 700 C C . VAL A 1 87 ? 20.610 -14.395 -31.400 1.00 56.34 87 VAL A C 1
ATOM 702 O O . VAL A 1 87 ? 20.547 -14.334 -32.629 1.00 56.34 87 VAL A O 1
ATOM 705 N N . ALA A 1 88 ? 21.622 -13.826 -30.740 1.00 55.34 88 ALA A N 1
ATOM 706 C CA . ALA A 1 88 ? 22.638 -12.982 -31.367 1.00 55.34 88 ALA A CA 1
ATOM 707 C C . ALA A 1 88 ? 24.028 -13.642 -31.455 1.00 55.34 88 ALA A C 1
ATOM 709 O O . ALA A 1 88 ? 24.997 -13.063 -30.980 1.00 55.34 88 ALA A O 1
ATOM 710 N N . ASP A 1 89 ? 24.153 -14.807 -32.104 1.00 54.66 89 ASP A N 1
ATOM 711 C CA . ASP A 1 89 ? 25.411 -15.147 -32.795 1.00 54.66 89 ASP A CA 1
ATOM 712 C C . ASP A 1 89 ? 25.213 -16.177 -33.933 1.00 54.66 89 ASP A C 1
ATOM 714 O O . ASP A 1 89 ? 25.246 -17.391 -33.705 1.00 54.66 89 ASP A O 1
ATOM 718 N N . PRO A 1 90 ? 24.993 -15.747 -35.190 1.00 53.44 90 PRO A N 1
ATOM 719 C CA . PRO A 1 90 ? 25.308 -16.586 -36.332 1.00 53.44 90 PRO A CA 1
ATOM 720 C C . PRO A 1 90 ? 26.826 -16.533 -36.555 1.00 53.44 90 PRO A C 1
ATOM 722 O O . PRO A 1 90 ? 27.347 -15.592 -37.149 1.00 53.44 90 PRO A O 1
ATOM 725 N N . VAL A 1 91 ? 27.526 -17.566 -36.084 1.00 59.91 91 VAL A N 1
ATOM 726 C CA . VAL A 1 91 ? 28.904 -17.855 -36.497 1.00 59.91 91 VAL A CA 1
ATOM 727 C C . VAL A 1 91 ? 28.932 -18.147 -38.004 1.00 59.91 91 VAL A C 1
ATOM 729 O O . VAL A 1 91 ? 28.433 -19.185 -38.443 1.00 59.91 91 VAL A O 1
ATOM 732 N N . ASP A 1 92 ? 29.474 -17.199 -38.774 1.00 55.94 92 ASP A N 1
ATOM 733 C CA . ASP A 1 92 ? 29.892 -17.360 -40.181 1.00 55.94 92 ASP A CA 1
ATOM 734 C C . ASP A 1 92 ? 31.045 -18.377 -40.319 1.00 55.94 92 ASP A C 1
ATOM 736 O O . ASP A 1 92 ? 31.998 -18.329 -39.499 1.00 55.94 92 ASP A O 1
#

pLDDT: mean 82.23, std 10.88, range [53.44, 92.69]

Radius of gyration: 18.71 Å; chains: 1; bounding box: 42×35×52 Å